Protein AF-A0A2V7S3L7-F1 (afdb_monomer_lite)

pLDDT: mean 75.21, std 18.53, range [36.34, 97.06]

Foldseek 3Di:
DDDDDDDDDDDDDPDPDPDDDPDPPDPPDPPPPDPDPPDDPDDPCVVVVVCCVVVPDDPDDDDDDDDDDDDDDDQPPDDDDWAQKDKDADPVQRQWIKIWTADPPPLFIKIKIGNGNVPDIDMDTDDADPWDDDPPTDSNRDHDDDDDDD

Sequence (150 aa):
MIHTRYFLLVVGVLAVACHEPPEATAPSRPLAAAQPADSSHNPTWWNKYLYLAQNGPMSGGGLTASTLVGPNVDVSNECGPQSETYVTLNPKSPSMLTAGSNEIFRVPMRAYFSSDGGSSWGGVDVPLPPPLAGTNDTLFGSDPTLAFDT

Radius of gyration: 30.27 Å; chains: 1; bounding box: 102×58×52 Å

Secondary structure (DSSP, 8-state):
------------------------------S------S--SS-TTHHHHHHHHHS-SPTTPPPP------PPP-SS--SSPEEEEEEEEETTEEEEEEEEEEETTT--EEEEEESSTTSS-EEEEEPPPPPPPSTT--S-----------

Structure (mmCIF, N/CA/C/O backbone):
data_AF-A0A2V7S3L7-F1
#
_entry.id   AF-A0A2V7S3L7-F1
#
loop_
_atom_site.group_PDB
_atom_site.id
_atom_site.type_symbol
_atom_site.label_atom_id
_atom_site.label_alt_id
_atom_site.label_comp_id
_atom_site.label_asym_id
_atom_site.label_entity_id
_atom_site.label_seq_id
_atom_site.pdbx_PDB_ins_code
_atom_site.Cartn_x
_atom_site.Cartn_y
_atom_site.Cartn_z
_atom_site.occupancy
_atom_site.B_iso_or_equiv
_atom_site.auth_seq_id
_atom_site.auth_comp_id
_atom_site.auth_asym_id
_atom_site.auth_atom_id
_atom_site.pdbx_PDB_model_num
ATOM 1 N N . MET A 1 1 ? -76.751 35.489 12.918 1.00 45.06 1 MET A N 1
ATOM 2 C CA . MET A 1 1 ? -75.667 35.606 11.919 1.00 45.06 1 MET A CA 1
ATOM 3 C C . MET A 1 1 ? -74.439 36.126 12.646 1.00 45.06 1 MET A C 1
ATOM 5 O O . MET A 1 1 ? -74.423 37.283 13.038 1.00 45.06 1 MET A O 1
ATOM 9 N N . ILE A 1 2 ? -73.497 35.241 12.968 1.00 40.53 2 ILE A N 1
ATOM 10 C CA . ILE A 1 2 ? -72.340 35.533 13.826 1.00 40.53 2 ILE A CA 1
ATOM 11 C C . ILE A 1 2 ? -71.166 35.883 12.906 1.00 40.53 2 ILE A C 1
ATOM 13 O O . ILE A 1 2 ? -70.800 35.084 12.049 1.00 40.53 2 ILE A O 1
ATOM 17 N N . HIS A 1 3 ? -70.621 37.093 13.030 1.00 38.09 3 HIS A N 1
ATOM 18 C CA . HIS A 1 3 ? -69.418 37.511 12.308 1.00 38.09 3 HIS A CA 1
ATOM 19 C C . HIS A 1 3 ? -68.176 37.125 13.112 1.00 38.09 3 HIS A C 1
ATOM 21 O O . HIS A 1 3 ? -67.786 37.813 14.053 1.00 38.09 3 HIS A O 1
ATOM 27 N N . THR A 1 4 ? -67.549 36.021 12.717 1.00 41.12 4 THR A N 1
ATOM 28 C CA . THR A 1 4 ? -66.216 35.626 13.175 1.00 41.12 4 THR A CA 1
ATOM 29 C C . THR A 1 4 ? -65.190 36.610 12.616 1.00 41.12 4 THR A C 1
ATOM 31 O O . THR A 1 4 ? -64.961 36.660 11.409 1.00 41.12 4 THR A O 1
ATOM 34 N N . ARG A 1 5 ? -64.578 37.420 13.485 1.00 48.72 5 ARG A N 1
ATOM 35 C CA . ARG A 1 5 ? -63.414 38.248 13.146 1.00 48.72 5 ARG A CA 1
ATOM 36 C C . ARG A 1 5 ? -62.147 37.475 13.499 1.00 48.72 5 ARG A C 1
ATOM 38 O O . ARG A 1 5 ? -61.901 37.211 14.670 1.00 48.72 5 ARG A O 1
ATOM 45 N N . TYR A 1 6 ? -61.355 37.122 12.492 1.00 44.59 6 TYR A N 1
ATOM 46 C CA . TYR A 1 6 ? -60.028 36.544 12.688 1.00 44.59 6 TYR A CA 1
ATOM 47 C C . TYR A 1 6 ? -59.034 37.663 13.020 1.00 44.59 6 TYR A C 1
ATOM 49 O O . TYR A 1 6 ? -58.788 38.544 12.199 1.00 44.59 6 TYR A O 1
ATOM 57 N N . PHE A 1 7 ? -58.476 37.637 14.230 1.00 45.66 7 PHE A N 1
ATOM 58 C CA . PHE A 1 7 ? -57.298 38.425 14.590 1.00 45.66 7 PHE A CA 1
ATOM 59 C C . PHE A 1 7 ? -56.063 37.653 14.108 1.00 45.66 7 PHE A C 1
ATOM 61 O O . PHE A 1 7 ? -55.739 36.596 14.645 1.00 45.66 7 PHE A O 1
ATOM 68 N N . LEU A 1 8 ? -55.396 38.152 13.068 1.00 42.97 8 LEU A N 1
ATOM 69 C CA . LEU A 1 8 ? -54.084 37.656 12.652 1.00 42.97 8 LEU A CA 1
ATOM 70 C C . LEU A 1 8 ? -53.032 38.217 13.612 1.00 42.97 8 LEU A C 1
ATOM 72 O O . LEU A 1 8 ? -52.770 39.418 13.625 1.00 42.97 8 LEU A O 1
ATOM 76 N N . LEU A 1 9 ? -52.444 37.345 14.427 1.00 41.62 9 LEU A N 1
ATOM 77 C CA . LEU A 1 9 ? -51.315 37.666 15.294 1.00 41.62 9 LEU A CA 1
ATOM 78 C C . LEU A 1 9 ? -50.036 37.368 14.502 1.00 41.62 9 LEU A C 1
ATOM 80 O O . LEU A 1 9 ? -49.639 36.215 14.350 1.00 41.62 9 LEU A O 1
ATOM 84 N N . VAL A 1 10 ? -49.435 38.406 13.920 1.00 46.28 10 VAL A N 1
ATOM 85 C CA . VAL A 1 10 ? -48.147 38.293 13.223 1.00 46.28 10 VAL A CA 1
ATOM 86 C C . VAL A 1 10 ? -47.051 38.236 14.283 1.00 46.28 10 VAL A C 1
ATOM 88 O O . VAL A 1 10 ? -46.715 39.247 14.896 1.00 46.28 10 VAL A O 1
ATOM 91 N N . VAL A 1 11 ? -46.501 37.046 14.523 1.00 46.16 11 VAL A N 1
ATOM 92 C CA . VAL A 1 11 ? -45.291 36.875 15.337 1.00 46.16 11 VAL A CA 1
ATOM 93 C C . VAL A 1 11 ? -44.093 37.180 14.440 1.00 46.16 11 VAL A C 1
ATOM 95 O O . VAL A 1 11 ? -43.662 36.345 13.649 1.00 46.16 11 VAL A O 1
ATOM 98 N N . GLY A 1 12 ? -43.589 38.410 14.517 1.00 41.03 12 GLY A N 1
ATOM 99 C CA . GLY A 1 12 ? -42.340 38.798 13.870 1.00 41.03 12 GLY A CA 1
ATOM 100 C C . GLY A 1 12 ? -41.150 38.220 14.632 1.00 41.03 12 GLY A C 1
ATOM 101 O O . GLY A 1 12 ? -40.898 38.606 15.771 1.00 41.03 12 GLY A O 1
ATOM 102 N N . VAL A 1 13 ? -40.407 37.306 14.009 1.00 42.03 13 VAL A N 1
ATOM 103 C CA . VAL A 1 13 ? -39.083 36.897 14.490 1.00 42.03 13 VAL A CA 1
ATOM 104 C C . VAL A 1 13 ? -38.105 38.007 14.109 1.00 42.03 13 VAL A C 1
ATOM 106 O O . VAL A 1 13 ? -37.681 38.112 12.960 1.00 42.03 13 VAL A O 1
ATOM 109 N N . LEU A 1 14 ? -37.771 38.869 15.068 1.00 40.72 14 LEU A N 1
ATOM 110 C CA . LEU A 1 14 ? -36.637 39.783 14.956 1.00 40.72 14 LEU A CA 1
ATOM 111 C C . LEU A 1 14 ? -35.355 38.958 15.100 1.00 40.72 14 LEU A C 1
ATOM 113 O O . LEU A 1 14 ? -34.901 38.676 16.206 1.00 40.72 14 LEU A O 1
ATOM 117 N N . ALA A 1 15 ? -34.787 38.543 13.969 1.00 44.75 15 ALA A N 1
ATOM 118 C CA . ALA A 1 15 ? -33.417 38.060 13.924 1.00 44.75 15 ALA A CA 1
ATOM 119 C C . ALA A 1 15 ? -32.488 39.251 14.198 1.00 44.75 15 ALA A C 1
ATOM 121 O O . ALA A 1 15 ? -32.289 40.112 13.341 1.00 44.75 15 ALA A O 1
ATOM 122 N N . VAL A 1 16 ? -31.944 39.324 15.413 1.00 45.59 16 VAL A N 1
ATOM 123 C CA . VAL A 1 16 ? -30.811 40.199 15.715 1.00 45.59 16 VAL A CA 1
ATOM 124 C C . VAL A 1 16 ? -29.601 39.585 15.019 1.00 45.59 16 VAL A C 1
ATOM 126 O O . VAL A 1 16 ? -28.996 38.641 15.518 1.00 45.59 16 VAL A O 1
ATOM 129 N N . ALA A 1 17 ? -29.290 40.073 13.821 1.00 45.94 17 ALA A N 1
ATOM 130 C CA . ALA A 1 17 ? -28.014 39.794 13.187 1.00 45.94 17 ALA A CA 1
ATOM 131 C C . ALA A 1 17 ? -26.931 40.525 13.990 1.00 45.94 17 ALA A C 1
ATOM 133 O O . ALA A 1 17 ? -26.927 41.755 14.057 1.00 45.94 17 ALA A O 1
ATOM 134 N N . CYS A 1 18 ? -26.029 39.774 14.621 1.00 38.75 18 CYS A N 1
ATOM 135 C CA . CYS A 1 18 ? -24.787 40.329 15.138 1.00 38.75 18 CYS A CA 1
ATOM 136 C C . CYS A 1 18 ? -24.016 40.912 13.949 1.00 38.75 18 CYS A C 1
ATOM 138 O O . CYS A 1 18 ? -23.577 40.183 13.063 1.00 38.75 18 CYS A O 1
ATOM 140 N N . HIS A 1 19 ? -23.919 42.236 13.894 1.00 36.34 19 HIS A N 1
ATOM 141 C CA . HIS A 1 19 ? -23.106 42.932 12.912 1.00 36.34 19 HIS A CA 1
ATOM 142 C C . HIS A 1 19 ? -21.645 42.818 13.358 1.00 36.34 19 HIS A C 1
ATOM 144 O O . HIS A 1 19 ? -21.200 43.570 14.224 1.00 36.34 19 HIS A O 1
ATOM 150 N N . GLU A 1 20 ? -20.918 41.837 12.824 1.00 44.41 20 GLU A N 1
ATOM 151 C CA . GLU A 1 20 ? -19.460 41.802 12.933 1.00 44.41 20 GLU A CA 1
ATOM 152 C C . GLU A 1 20 ? -18.887 42.920 12.046 1.00 44.41 20 GLU A C 1
ATOM 154 O O . GLU A 1 20 ? -19.177 42.954 10.844 1.00 44.41 20 GLU A O 1
ATOM 159 N N . PRO A 1 21 ? -18.123 43.878 12.599 1.00 45.91 21 PRO A N 1
ATOM 160 C CA . PRO A 1 21 ? -17.423 44.852 11.775 1.00 45.91 21 PRO A CA 1
ATOM 161 C C . PRO A 1 21 ? -16.385 44.117 10.912 1.00 45.91 21 PRO A C 1
ATOM 163 O O . PRO A 1 21 ? -15.771 43.165 11.395 1.00 45.91 21 PRO A O 1
ATOM 166 N N . PRO A 1 22 ? -16.153 44.536 9.654 1.00 46.16 22 PRO A N 1
ATOM 167 C CA . PRO A 1 22 ? -15.125 43.923 8.829 1.00 46.16 22 PRO A CA 1
ATOM 168 C C . PRO A 1 22 ? -13.766 44.128 9.499 1.00 46.16 22 PRO A C 1
ATOM 170 O O . PRO A 1 22 ? -13.277 45.254 9.621 1.00 46.16 22 PRO A O 1
ATOM 173 N N . GLU A 1 23 ? -13.168 43.031 9.955 1.00 52.91 23 GLU A N 1
ATOM 174 C CA . GLU A 1 23 ? -11.781 43.011 10.390 1.00 52.91 23 GLU A CA 1
ATOM 175 C C . GLU A 1 23 ? -10.920 43.472 9.211 1.00 52.91 23 GLU A C 1
ATOM 177 O O . GLU A 1 23 ? -11.025 42.956 8.094 1.00 52.91 23 GLU A O 1
ATOM 182 N N . ALA A 1 24 ? -10.120 44.515 9.436 1.00 48.69 24 ALA A N 1
ATOM 183 C CA . ALA A 1 24 ? -9.235 45.046 8.418 1.00 48.69 24 ALA A CA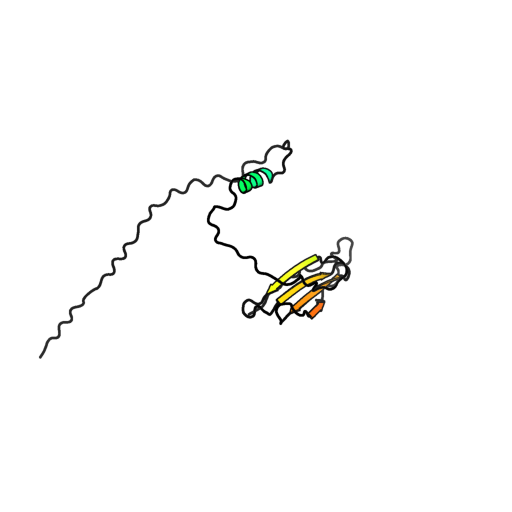 1
ATOM 184 C C . ALA A 1 24 ? -8.303 43.920 7.964 1.00 48.69 24 ALA A C 1
ATOM 186 O O . ALA A 1 24 ? -7.465 43.454 8.735 1.00 48.69 24 ALA A O 1
ATOM 187 N N . THR A 1 25 ? -8.454 43.474 6.715 1.00 55.06 25 THR A N 1
ATOM 188 C CA . THR A 1 25 ? -7.553 42.501 6.103 1.00 55.06 25 THR A CA 1
ATOM 189 C C . THR A 1 25 ? -6.148 43.090 6.161 1.00 55.06 25 THR A C 1
ATOM 191 O O . THR A 1 25 ? -5.821 44.023 5.423 1.00 55.06 25 THR A O 1
ATOM 194 N N . ALA A 1 26 ? -5.321 42.593 7.082 1.00 54.22 26 ALA A N 1
ATOM 195 C CA . ALA A 1 26 ? -3.909 42.929 7.102 1.00 54.22 26 ALA A CA 1
ATOM 196 C C . ALA A 1 26 ? -3.343 42.598 5.710 1.00 54.22 26 ALA A C 1
ATOM 198 O O . ALA A 1 26 ? -3.673 41.538 5.167 1.00 54.22 26 ALA A O 1
ATOM 199 N N . PRO A 1 27 ? -2.533 43.477 5.094 1.00 50.00 27 PRO A N 1
ATOM 200 C CA . PRO A 1 27 ? -1.993 43.199 3.775 1.00 50.00 27 PRO A CA 1
ATOM 201 C C . PRO A 1 27 ? -1.220 41.883 3.838 1.00 50.00 27 PRO A C 1
ATOM 203 O O . PRO A 1 27 ? -0.260 41.750 4.603 1.00 50.00 27 PRO A O 1
ATOM 206 N N . SER A 1 28 ? -1.648 40.902 3.043 1.00 54.59 28 SER A N 1
ATOM 207 C CA . SER A 1 28 ? -0.910 39.664 2.837 1.00 54.59 28 SER A CA 1
ATOM 208 C C . SER A 1 28 ? 0.463 40.039 2.289 1.00 54.59 28 SER A C 1
ATOM 210 O O . SER A 1 28 ? 0.599 40.409 1.120 1.00 54.59 28 SER A O 1
ATOM 212 N N . ARG A 1 29 ? 1.484 40.012 3.151 1.00 54.28 29 ARG A N 1
ATOM 213 C CA . ARG A 1 29 ? 2.870 40.207 2.729 1.00 54.28 29 ARG A CA 1
ATOM 214 C C . ARG A 1 29 ? 3.192 39.113 1.707 1.00 54.28 29 ARG A C 1
ATOM 216 O O . ARG A 1 29 ? 2.968 37.942 2.015 1.00 54.28 29 ARG A O 1
ATOM 223 N N . PRO A 1 30 ? 3.702 39.450 0.512 1.00 47.97 30 PRO A N 1
ATOM 224 C CA . PRO A 1 30 ? 4.097 38.430 -0.441 1.00 47.97 30 PRO A CA 1
ATOM 225 C C . PRO A 1 30 ? 5.202 37.579 0.199 1.00 47.97 30 PRO A C 1
ATOM 227 O O . PRO A 1 30 ? 6.265 38.085 0.544 1.00 47.97 30 PRO A O 1
ATOM 230 N N . LEU A 1 31 ? 4.946 36.278 0.360 1.00 53.78 31 LEU A N 1
ATOM 231 C CA . LEU A 1 31 ? 5.923 35.283 0.834 1.00 53.78 31 LEU A CA 1
ATOM 232 C C . LEU A 1 31 ? 7.050 35.021 -0.185 1.00 53.78 31 LEU A C 1
ATOM 234 O O . LEU A 1 31 ? 7.948 34.225 0.073 1.00 53.78 31 LEU A O 1
ATOM 238 N N . ALA A 1 32 ? 7.020 35.692 -1.337 1.00 50.81 32 ALA A N 1
ATOM 239 C CA . ALA A 1 32 ? 7.935 35.492 -2.450 1.00 50.81 32 ALA A CA 1
ATOM 240 C C . ALA A 1 32 ? 8.799 36.739 -2.699 1.00 50.81 32 ALA A C 1
ATOM 242 O O . ALA A 1 32 ? 8.682 37.391 -3.730 1.00 50.81 32 ALA A O 1
ATOM 243 N N . ALA A 1 33 ? 9.661 37.092 -1.746 1.00 52.69 33 ALA A N 1
ATOM 244 C CA . ALA A 1 33 ? 10.775 38.012 -1.992 1.00 52.69 33 ALA A CA 1
ATOM 245 C C . ALA A 1 33 ? 11.916 37.779 -0.990 1.00 52.69 33 ALA A C 1
ATOM 247 O O . ALA A 1 33 ? 12.228 38.637 -0.172 1.00 52.69 33 ALA A O 1
ATOM 248 N N . ALA A 1 34 ? 12.528 36.597 -1.041 1.00 50.38 34 ALA A N 1
ATOM 249 C CA . ALA A 1 34 ? 13.886 36.383 -0.547 1.00 50.38 34 ALA A CA 1
ATOM 250 C C . ALA A 1 34 ? 14.427 35.088 -1.163 1.00 50.38 34 ALA A C 1
ATOM 252 O O . ALA A 1 34 ? 14.170 34.005 -0.647 1.00 50.38 34 ALA A O 1
ATOM 253 N N . GLN A 1 35 ? 15.174 35.182 -2.263 1.00 54.66 35 GLN A N 1
ATOM 254 C CA . GLN A 1 35 ? 16.241 34.208 -2.488 1.00 54.66 35 GLN A CA 1
ATOM 255 C C . GLN A 1 35 ? 17.471 34.756 -1.759 1.00 54.66 35 GLN A C 1
ATOM 257 O O . GLN A 1 35 ? 17.990 35.792 -2.178 1.00 54.66 35 GLN A O 1
ATOM 262 N N . PRO A 1 36 ? 17.912 34.150 -0.641 1.00 54.38 36 PRO A N 1
ATOM 263 C CA . PRO A 1 36 ? 19.168 34.537 -0.023 1.00 54.38 36 PRO A CA 1
ATOM 264 C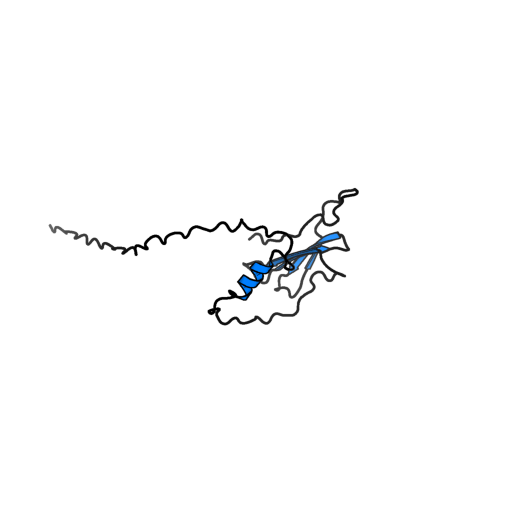 C . PRO A 1 36 ? 20.313 34.174 -0.966 1.00 54.38 36 PRO A C 1
ATOM 266 O O . PRO A 1 36 ? 20.319 33.091 -1.553 1.00 54.38 36 PRO A O 1
ATOM 269 N N . ALA A 1 37 ? 21.268 35.089 -1.099 1.00 55.72 37 ALA A N 1
ATOM 270 C CA . ALA A 1 37 ? 22.533 34.825 -1.759 1.00 55.72 37 ALA A CA 1
ATOM 271 C C . ALA A 1 37 ? 23.250 33.630 -1.103 1.00 55.72 37 ALA A C 1
ATOM 273 O O . ALA A 1 37 ? 23.179 33.418 0.111 1.00 55.72 37 ALA A O 1
ATOM 274 N N . ASP A 1 38 ? 23.923 32.863 -1.952 1.00 61.47 38 ASP A N 1
ATOM 275 C CA . ASP A 1 38 ? 24.567 31.576 -1.704 1.00 61.47 38 ASP A CA 1
ATOM 276 C C . ASP A 1 38 ? 25.828 31.707 -0.824 1.00 61.47 38 ASP A C 1
ATOM 278 O O . ASP A 1 38 ? 26.963 31.651 -1.291 1.00 61.47 38 ASP A O 1
ATOM 282 N N . SER A 1 39 ? 25.639 31.974 0.471 1.00 58.25 39 SER A N 1
ATOM 283 C CA . SER A 1 39 ? 26.727 31.951 1.464 1.00 58.25 39 SER A CA 1
ATOM 284 C C . SER A 1 39 ? 26.291 31.430 2.837 1.00 58.25 39 SER A C 1
ATOM 286 O O . SER A 1 39 ? 26.954 31.671 3.846 1.00 58.25 39 SER A O 1
ATOM 288 N N . SER A 1 40 ? 25.145 30.756 2.909 1.00 61.97 40 SER A N 1
ATOM 289 C CA . SER A 1 40 ? 24.584 30.263 4.163 1.00 61.97 40 SER A CA 1
ATOM 290 C C . SER A 1 40 ? 24.912 28.785 4.324 1.00 61.97 40 SER A C 1
ATOM 292 O O . SER A 1 40 ? 24.465 27.956 3.542 1.00 61.97 40 SER A O 1
ATOM 294 N N . HIS A 1 41 ? 25.614 28.443 5.402 1.00 71.88 41 HIS A N 1
ATOM 295 C CA . HIS A 1 41 ? 25.869 27.068 5.856 1.00 71.88 41 HIS A CA 1
ATOM 296 C C . HIS A 1 41 ? 24.586 26.247 6.114 1.00 71.88 41 HIS A C 1
ATOM 298 O O . HIS A 1 41 ? 24.655 25.066 6.451 1.00 71.88 41 HIS A O 1
ATOM 304 N N . ASN A 1 42 ? 23.423 26.890 5.984 1.00 79.88 42 ASN A N 1
ATOM 305 C CA . ASN A 1 42 ? 22.117 26.342 6.269 1.00 79.88 42 ASN A CA 1
ATOM 306 C C . ASN A 1 42 ? 21.287 26.205 4.984 1.00 79.88 42 ASN A C 1
ATOM 308 O O . ASN A 1 42 ? 21.256 27.144 4.181 1.00 79.88 42 ASN A O 1
ATOM 312 N N . PRO A 1 43 ? 20.557 25.089 4.826 1.00 84.69 43 PRO A N 1
ATOM 313 C CA . PRO A 1 43 ? 19.710 24.844 3.667 1.00 84.69 43 PRO A CA 1
ATOM 314 C C . PRO A 1 43 ? 18.545 25.838 3.589 1.00 84.69 43 PRO A C 1
ATOM 316 O O . PRO A 1 43 ? 18.138 26.439 4.583 1.00 84.69 43 PRO A O 1
ATOM 319 N N . THR A 1 44 ? 17.944 25.960 2.407 1.00 84.31 44 THR A N 1
ATOM 320 C CA . THR A 1 44 ? 16.844 26.903 2.124 1.00 84.31 44 THR A CA 1
ATOM 321 C C . THR A 1 44 ? 15.619 26.726 3.031 1.00 84.31 44 THR A C 1
ATOM 323 O O . THR A 1 44 ? 14.854 27.668 3.229 1.00 84.31 44 THR A O 1
ATOM 326 N N . TRP A 1 45 ? 15.443 25.548 3.638 1.00 83.75 45 TRP A N 1
ATOM 327 C CA . TRP A 1 45 ? 14.363 25.260 4.584 1.00 83.75 45 TRP A CA 1
ATOM 328 C C . TRP A 1 45 ? 14.656 25.678 6.037 1.00 83.75 45 TRP A C 1
ATOM 330 O O . TRP A 1 45 ? 13.750 25.633 6.870 1.00 83.75 45 TRP A O 1
ATOM 340 N N . TRP A 1 46 ? 15.879 26.100 6.376 1.00 89.19 46 TRP A N 1
ATOM 341 C CA . TRP A 1 46 ? 16.320 26.305 7.765 1.00 89.19 46 TRP A CA 1
ATOM 342 C C . TRP A 1 46 ? 15.477 27.318 8.547 1.00 89.19 46 TRP A C 1
ATOM 344 O O . TRP A 1 46 ? 15.081 27.068 9.684 1.00 89.19 46 TRP A O 1
ATOM 354 N N . ASN A 1 47 ? 15.117 28.434 7.912 1.00 88.88 47 ASN A N 1
ATOM 355 C CA . ASN A 1 47 ? 14.271 29.451 8.542 1.00 88.88 47 ASN A CA 1
ATOM 356 C C . ASN A 1 47 ? 12.862 28.918 8.852 1.00 88.88 47 ASN A C 1
ATOM 358 O O . ASN A 1 47 ? 12.292 29.255 9.888 1.00 88.88 47 ASN A O 1
ATOM 362 N N . LYS A 1 48 ? 12.317 28.044 7.992 1.00 86.19 48 LYS A N 1
ATOM 363 C CA . LYS A 1 48 ? 11.026 27.379 8.229 1.00 86.19 48 LYS A CA 1
ATOM 364 C C . LYS A 1 48 ? 11.113 26.433 9.425 1.00 86.19 48 LYS A C 1
ATOM 366 O O . LYS A 1 48 ? 10.206 26.428 10.251 1.00 86.19 48 LYS A O 1
ATOM 371 N N . TYR A 1 49 ? 12.201 25.670 9.540 1.00 86.25 49 TYR A N 1
ATOM 372 C CA . TYR A 1 49 ? 12.444 24.814 10.702 1.00 86.25 49 TYR A CA 1
ATOM 373 C C . TYR A 1 49 ? 12.493 25.624 12.004 1.00 86.25 49 TYR A C 1
ATOM 375 O O . TYR A 1 49 ? 11.753 25.310 12.930 1.00 86.25 49 TYR A O 1
ATOM 383 N N . LEU A 1 50 ? 13.295 26.695 12.061 1.00 91.50 50 LEU A N 1
ATOM 384 C CA . LEU A 1 50 ? 13.403 27.538 13.259 1.00 91.50 50 LEU A CA 1
ATOM 385 C C . LEU A 1 50 ? 12.055 28.147 13.660 1.00 91.50 50 LEU A C 1
ATOM 387 O O . LEU A 1 50 ? 11.715 28.159 14.842 1.00 91.50 50 LEU A O 1
ATOM 391 N N . TYR A 1 51 ? 11.269 28.596 12.679 1.00 89.19 51 TYR A N 1
ATOM 392 C CA . TYR A 1 51 ? 9.926 29.111 12.922 1.00 89.19 51 TYR A CA 1
ATOM 393 C C . TYR A 1 51 ? 9.008 28.045 13.532 1.00 89.19 51 TYR A C 1
ATOM 395 O O . TYR A 1 51 ? 8.384 28.311 14.553 1.00 89.19 51 TYR A O 1
ATOM 403 N N . LEU A 1 52 ? 8.954 26.838 12.959 1.00 87.75 52 LEU A N 1
ATOM 404 C CA . LEU A 1 52 ? 8.119 25.744 13.471 1.00 87.75 52 LEU A CA 1
ATOM 405 C C . LEU A 1 52 ? 8.608 25.196 14.816 1.00 87.75 52 LEU A C 1
ATOM 407 O O . LEU A 1 52 ? 7.798 24.738 15.610 1.00 87.75 52 LEU A O 1
ATOM 411 N N . ALA A 1 53 ? 9.911 25.243 15.091 1.00 85.81 53 ALA A N 1
ATOM 412 C CA . ALA A 1 53 ? 10.462 24.834 16.379 1.00 85.81 53 ALA A CA 1
ATOM 413 C C . ALA A 1 53 ? 10.079 25.816 17.499 1.00 85.81 53 ALA A C 1
ATOM 415 O O . ALA A 1 53 ? 9.754 25.397 18.605 1.00 85.81 53 ALA A O 1
ATOM 416 N N . GLN A 1 54 ? 10.101 27.122 17.211 1.00 89.31 54 GLN A N 1
ATOM 417 C CA . GLN A 1 54 ? 9.759 28.177 18.175 1.00 89.31 54 GLN A CA 1
ATOM 418 C C . GLN A 1 54 ? 8.249 28.389 18.321 1.00 89.31 54 GLN A C 1
ATOM 420 O O . GLN A 1 54 ? 7.777 28.730 19.400 1.00 89.31 54 GLN A O 1
ATOM 425 N N . ASN A 1 55 ? 7.499 28.186 17.237 1.00 86.00 55 ASN A N 1
ATOM 426 C CA . ASN A 1 55 ? 6.052 28.405 17.147 1.00 86.00 55 ASN A CA 1
ATOM 427 C C . ASN A 1 55 ? 5.316 27.085 16.886 1.00 86.00 55 ASN A C 1
ATOM 429 O O . ASN A 1 55 ? 4.300 27.056 16.191 1.00 86.00 55 ASN A O 1
ATOM 433 N N . GLY A 1 56 ? 5.889 25.987 17.387 1.00 74.81 56 GLY A N 1
ATOM 434 C CA . GLY A 1 56 ? 5.328 24.644 17.300 1.00 74.81 56 GLY A CA 1
ATOM 435 C C . GLY A 1 56 ? 3.974 24.538 18.003 1.00 74.81 56 GLY A C 1
ATOM 436 O O . GLY A 1 56 ? 3.431 25.548 18.451 1.00 74.81 56 GLY A O 1
ATOM 437 N N . PRO A 1 57 ? 3.392 23.329 18.079 1.00 74.88 57 PRO A N 1
ATOM 438 C CA . PRO A 1 57 ? 1.975 23.146 18.376 1.00 74.88 57 PRO A CA 1
ATOM 439 C C . PRO A 1 57 ? 1.518 23.979 19.579 1.00 74.88 57 PRO A C 1
ATOM 441 O O . PRO A 1 57 ? 2.101 23.909 20.661 1.00 74.88 57 PRO A O 1
ATOM 444 N N . MET A 1 58 ? 0.475 24.782 19.354 1.00 69.19 58 MET A N 1
ATOM 445 C CA . MET A 1 58 ? -0.146 25.616 20.380 1.00 69.19 58 MET A CA 1
ATOM 446 C C . MET A 1 58 ? -0.556 24.746 21.574 1.00 69.19 58 MET A C 1
ATOM 448 O O . MET A 1 58 ? -1.039 23.623 21.394 1.00 69.19 58 MET A O 1
ATOM 452 N N . SER A 1 59 ? -0.389 25.255 22.797 1.00 69.94 59 SER A N 1
ATOM 453 C CA . SER A 1 59 ? -0.949 24.575 23.965 1.00 69.94 59 SER A CA 1
ATOM 454 C C . SER A 1 59 ? -2.475 24.505 23.816 1.00 69.94 59 SER A C 1
ATOM 456 O O . SER A 1 59 ? -3.111 25.471 23.398 1.00 69.94 59 SER A O 1
ATOM 458 N N . GLY A 1 60 ? -3.060 23.334 24.085 1.00 68.56 60 GLY A N 1
ATOM 459 C CA . GLY A 1 60 ? -4.496 23.091 23.883 1.00 68.56 60 GLY A CA 1
ATOM 460 C C . GLY A 1 60 ? -4.849 21.856 23.051 1.00 68.56 60 GLY A C 1
ATOM 461 O O . GLY A 1 60 ? -6.031 21.586 22.854 1.00 68.56 60 GLY A O 1
ATOM 462 N N . GL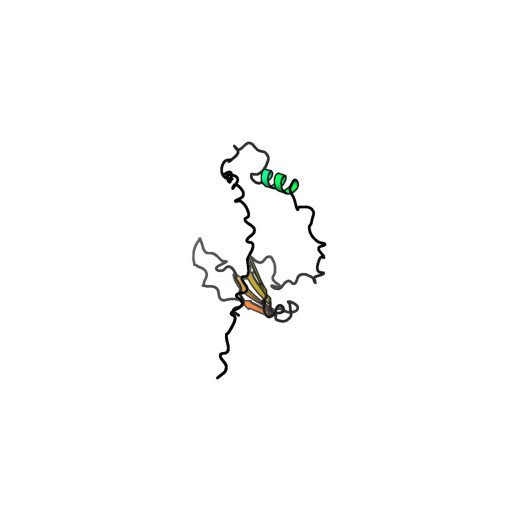Y A 1 61 ? -3.866 21.075 22.591 1.00 70.88 61 GLY A N 1
ATOM 463 C CA . GLY A 1 61 ? -4.137 19.733 22.071 1.00 70.88 61 GLY A CA 1
ATOM 464 C C . GLY A 1 61 ? -4.809 18.872 23.146 1.00 70.88 61 GLY A C 1
ATOM 465 O O . GLY A 1 61 ? -4.291 18.758 24.257 1.00 70.88 61 GLY A O 1
ATOM 466 N N . GLY A 1 62 ? -5.976 18.299 22.836 1.00 78.56 62 GLY A N 1
ATOM 467 C CA . GLY A 1 62 ? -6.650 17.350 23.724 1.00 78.56 62 GLY A CA 1
ATOM 468 C C . GLY A 1 62 ? -5.772 16.130 24.015 1.00 78.56 62 GLY A C 1
ATOM 469 O O . GLY A 1 62 ? -4.814 15.860 23.291 1.00 78.56 62 GLY A O 1
ATOM 470 N N . LEU A 1 63 ? -6.101 15.382 25.072 1.00 78.81 63 LEU A N 1
ATOM 471 C CA . LEU A 1 63 ? -5.417 14.122 25.367 1.00 78.81 63 LEU A CA 1
ATOM 472 C C . LEU A 1 63 ? -5.517 13.200 24.146 1.00 78.81 63 LEU A C 1
ATOM 474 O O . LEU A 1 63 ? -6.612 12.796 23.756 1.00 78.81 63 LEU A O 1
ATOM 478 N N . THR A 1 64 ? -4.377 12.877 23.543 1.00 78.94 64 THR A N 1
ATOM 479 C CA . THR A 1 64 ? -4.294 11.867 22.493 1.00 78.94 64 THR A CA 1
ATOM 480 C C . THR A 1 64 ? -3.959 10.526 23.133 1.00 78.94 64 THR A C 1
ATOM 482 O O . THR A 1 64 ? -3.108 10.428 24.017 1.00 78.94 64 THR A O 1
ATOM 485 N N . ALA A 1 65 ? -4.653 9.478 22.703 1.00 83.94 65 ALA A N 1
ATOM 486 C CA . ALA A 1 65 ? -4.302 8.104 23.024 1.00 83.94 65 ALA A CA 1
ATOM 487 C C . ALA A 1 65 ? -3.755 7.448 21.757 1.00 83.94 65 ALA A C 1
ATOM 489 O O . ALA A 1 65 ? -4.325 7.609 20.676 1.00 83.94 65 ALA A O 1
ATOM 490 N N . SER A 1 66 ? -2.652 6.712 21.884 1.00 86.25 66 SER A N 1
ATOM 491 C CA . SER A 1 66 ? -2.200 5.844 20.800 1.00 86.25 66 SER A CA 1
ATOM 492 C C . SER A 1 66 ? -3.095 4.609 20.751 1.00 86.25 66 SER A C 1
ATOM 494 O O . SER A 1 66 ? -3.407 4.028 21.792 1.00 86.25 66 SER A O 1
ATOM 496 N N . THR A 1 67 ? -3.508 4.199 19.555 1.00 84.88 67 THR A N 1
ATOM 497 C CA . THR A 1 67 ? -4.161 2.898 19.377 1.00 84.88 67 THR A CA 1
ATOM 498 C C . THR A 1 67 ? -3.085 1.821 19.360 1.00 84.88 67 THR A C 1
ATOM 500 O O . THR A 1 67 ? -2.111 1.928 18.617 1.00 84.88 67 THR A O 1
ATOM 503 N N . LEU A 1 68 ? -3.259 0.776 20.171 1.00 87.69 68 LEU A N 1
ATOM 504 C CA . LEU A 1 68 ? -2.444 -0.425 20.042 1.00 87.69 68 LEU A CA 1
ATOM 505 C C . LEU A 1 68 ? -2.874 -1.155 18.767 1.00 87.69 68 LEU A C 1
ATOM 507 O O . LEU A 1 68 ? -3.983 -1.682 18.698 1.00 87.69 68 LEU A O 1
ATOM 511 N N . VAL A 1 69 ? -2.001 -1.161 17.765 1.00 85.56 69 VAL A N 1
ATOM 512 C CA . VAL A 1 69 ? -2.176 -1.927 16.528 1.00 85.56 69 VAL A CA 1
ATOM 513 C C . VAL A 1 69 ? -1.307 -3.185 16.557 1.00 85.56 69 VAL A C 1
ATOM 515 O O . VAL A 1 69 ? -0.339 -3.264 17.316 1.00 85.56 69 VAL A O 1
ATOM 518 N N . GLY A 1 70 ? -1.687 -4.184 15.758 1.00 85.62 70 GLY A N 1
ATOM 519 C CA . GLY A 1 70 ? -0.905 -5.406 15.572 1.00 85.62 70 GLY A CA 1
ATOM 520 C C . GLY A 1 70 ? 0.428 -5.161 14.847 1.00 85.62 70 GLY A C 1
ATOM 521 O O . GLY A 1 70 ? 0.732 -4.029 14.467 1.00 85.62 70 GLY A O 1
ATOM 522 N N . PRO A 1 71 ? 1.241 -6.215 14.654 1.00 89.25 71 PRO A N 1
ATOM 523 C CA . PRO A 1 71 ? 2.463 -6.117 13.865 1.00 89.25 71 PRO A CA 1
ATOM 524 C C . PRO A 1 71 ? 2.159 -5.726 12.413 1.00 89.25 71 PRO A C 1
ATOM 526 O O . PRO A 1 71 ? 1.080 -6.007 11.892 1.00 89.25 71 PRO A O 1
ATOM 529 N N . ASN A 1 72 ? 3.143 -5.121 11.747 1.00 89.31 72 ASN A N 1
ATOM 530 C CA . ASN A 1 72 ? 3.065 -4.878 10.310 1.00 89.31 72 ASN A CA 1
ATOM 531 C C . ASN A 1 72 ? 2.987 -6.208 9.551 1.00 89.31 72 ASN A C 1
ATOM 533 O O . ASN A 1 72 ? 3.662 -7.175 9.909 1.00 89.31 72 ASN A O 1
ATOM 537 N N . VAL A 1 73 ? 2.195 -6.225 8.482 1.00 91.31 73 VAL A N 1
ATOM 538 C CA . VAL A 1 73 ? 2.045 -7.375 7.588 1.00 91.31 73 VAL A CA 1
ATOM 539 C C . VAL A 1 73 ? 2.829 -7.106 6.308 1.00 91.31 73 VAL A C 1
ATOM 541 O O . VAL A 1 73 ? 2.635 -6.068 5.676 1.00 91.31 73 VAL A O 1
ATOM 544 N N . ASP A 1 74 ? 3.700 -8.039 5.920 1.00 91.94 74 ASP A N 1
ATOM 545 C CA . ASP A 1 74 ? 4.270 -8.064 4.572 1.00 91.94 74 ASP A CA 1
ATOM 546 C C . ASP A 1 74 ? 3.269 -8.732 3.628 1.00 91.94 74 ASP A C 1
ATOM 548 O O . ASP A 1 74 ? 3.107 -9.951 3.615 1.00 91.94 74 ASP A O 1
ATOM 552 N N . VAL A 1 75 ? 2.552 -7.897 2.883 1.00 93.62 75 VAL A N 1
ATOM 553 C CA . VAL A 1 75 ? 1.502 -8.330 1.957 1.00 93.62 75 VAL A CA 1
ATOM 554 C C . VAL A 1 75 ? 2.092 -8.883 0.654 1.00 93.62 75 VAL A C 1
ATOM 556 O O . VAL A 1 75 ? 1.496 -9.769 0.041 1.00 93.62 75 VAL A O 1
ATOM 559 N N . SER A 1 76 ? 3.261 -8.384 0.238 1.00 90.38 76 SER A N 1
ATOM 560 C CA . SER A 1 76 ? 3.930 -8.825 -0.991 1.00 90.38 76 SER A CA 1
ATOM 561 C C . SER A 1 76 ? 4.535 -10.217 -0.828 1.00 90.38 76 SER A C 1
ATOM 563 O O . SER A 1 76 ? 4.401 -11.055 -1.717 1.00 90.38 76 SER A O 1
ATOM 565 N N . ASN A 1 77 ? 5.132 -10.479 0.343 1.00 90.69 77 ASN A N 1
ATOM 566 C CA . ASN A 1 77 ? 5.965 -11.648 0.615 1.00 90.69 77 ASN A CA 1
ATOM 567 C C . ASN A 1 77 ? 7.097 -11.805 -0.415 1.00 90.69 77 ASN A C 1
ATOM 569 O O . ASN A 1 77 ? 7.468 -12.917 -0.803 1.00 90.69 77 ASN A O 1
ATOM 573 N N . GLU A 1 78 ? 7.624 -10.671 -0.878 1.00 87.12 78 GLU A N 1
ATOM 574 C CA . GLU A 1 78 ? 8.646 -10.607 -1.909 1.00 87.12 78 GLU A CA 1
ATOM 575 C C . GLU A 1 78 ? 10.019 -10.268 -1.364 1.00 87.12 78 GLU A C 1
ATOM 577 O O . GLU A 1 78 ? 10.203 -9.600 -0.347 1.00 87.12 78 GLU A O 1
ATOM 582 N N . CYS A 1 79 ? 11.029 -10.745 -2.083 1.00 87.25 79 CYS A N 1
ATOM 583 C CA . CYS A 1 79 ? 12.402 -10.424 -1.750 1.00 87.25 79 CYS A CA 1
ATOM 584 C C . CYS A 1 79 ? 12.705 -8.974 -2.148 1.00 87.25 79 CYS A C 1
ATOM 586 O O . CYS A 1 79 ? 12.769 -8.650 -3.331 1.00 87.25 79 CYS A O 1
ATOM 588 N N . GLY A 1 80 ? 12.990 -8.131 -1.156 1.00 86.62 80 GLY A N 1
ATOM 589 C CA . GLY A 1 80 ? 13.468 -6.764 -1.359 1.00 86.62 80 GLY A CA 1
ATOM 590 C C . GLY A 1 80 ? 12.357 -5.711 -1.449 1.00 86.62 80 GLY A C 1
ATOM 591 O O . GLY A 1 80 ? 11.203 -5.989 -1.131 1.00 86.62 80 GLY A O 1
ATOM 592 N N . PRO A 1 81 ? 12.716 -4.459 -1.782 1.00 87.19 81 PRO A N 1
ATOM 593 C CA . PRO A 1 81 ? 11.774 -3.350 -1.739 1.00 87.19 81 PRO A CA 1
ATOM 594 C C . PRO A 1 81 ? 10.751 -3.404 -2.876 1.00 87.19 81 PRO A C 1
ATOM 596 O O . PRO A 1 81 ? 11.021 -3.913 -3.962 1.00 87.19 81 PRO A O 1
ATOM 599 N N . GLN A 1 82 ? 9.607 -2.781 -2.613 1.00 89.94 82 GLN A N 1
ATOM 600 C CA . GLN A 1 82 ? 8.570 -2.477 -3.592 1.00 89.94 82 GLN A CA 1
ATOM 601 C C . GLN A 1 82 ? 8.651 -0.999 -3.995 1.00 89.94 82 GLN A C 1
ATOM 603 O O . GLN A 1 82 ? 8.974 -0.155 -3.153 1.00 89.94 82 GLN A O 1
ATOM 608 N N . SER A 1 83 ? 8.356 -0.687 -5.260 1.00 88.12 83 SER A N 1
ATOM 609 C CA . SER A 1 83 ? 8.166 0.696 -5.731 1.00 88.12 83 SER A CA 1
ATOM 610 C C . SER A 1 83 ? 6.680 1.045 -5.741 1.00 88.12 83 SER A C 1
ATOM 612 O O . SER A 1 83 ? 5.851 0.138 -5.715 1.00 88.12 83 SER A O 1
ATOM 614 N N . GLU A 1 84 ? 6.372 2.346 -5.735 1.00 85.69 84 GLU A N 1
ATOM 615 C CA . GLU A 1 84 ? 5.021 2.928 -5.738 1.00 85.69 84 GLU A CA 1
ATOM 616 C C . GLU A 1 84 ? 3.993 2.081 -4.977 1.00 85.69 84 GLU A C 1
ATOM 618 O O . GLU A 1 84 ? 3.290 1.259 -5.553 1.00 85.69 84 GLU A O 1
ATOM 623 N N . THR A 1 85 ? 3.900 2.262 -3.660 1.00 91.31 85 THR A N 1
ATOM 624 C CA . THR A 1 85 ? 2.925 1.533 -2.843 1.00 91.31 85 THR A CA 1
ATOM 625 C C . THR A 1 85 ? 1.674 2.370 -2.598 1.00 91.31 85 THR A C 1
ATOM 627 O O . THR A 1 85 ? 1.744 3.573 -2.340 1.00 91.31 85 THR A O 1
ATOM 630 N N . TYR A 1 86 ? 0.509 1.726 -2.644 1.00 93.88 86 TYR A N 1
ATOM 631 C CA . TYR A 1 86 ? -0.772 2.350 -2.324 1.00 93.88 86 TYR A CA 1
ATOM 632 C C . TYR A 1 86 ? -1.615 1.412 -1.464 1.00 93.88 86 TYR A C 1
ATOM 634 O O . TYR A 1 86 ? -1.647 0.208 -1.702 1.00 93.88 86 TYR A O 1
ATOM 642 N N . VAL A 1 87 ? -2.323 1.954 -0.475 1.00 94.12 87 VAL A N 1
ATOM 643 C CA . VAL A 1 87 ? -3.286 1.213 0.348 1.00 94.12 87 VAL A CA 1
ATOM 644 C C . VAL A 1 87 ? -4.527 2.066 0.557 1.00 94.12 87 VAL A C 1
ATOM 646 O O . VAL A 1 87 ? -4.437 3.273 0.773 1.00 94.12 87 VAL A O 1
ATOM 649 N N . THR A 1 88 ? -5.697 1.441 0.494 1.00 94.75 88 THR A N 1
ATOM 650 C CA . THR A 1 88 ? -6.968 2.085 0.819 1.00 94.75 88 THR A CA 1
ATOM 651 C C . THR A 1 88 ? -7.935 1.095 1.459 1.00 94.75 88 THR A C 1
ATOM 653 O O . THR A 1 88 ? -7.754 -0.123 1.400 1.00 94.75 88 THR A O 1
ATOM 656 N N . LEU A 1 89 ? -8.966 1.632 2.099 1.00 95.00 89 LEU A N 1
ATOM 657 C CA . LEU A 1 89 ? -10.025 0.881 2.763 1.00 95.00 89 LEU A CA 1
ATOM 658 C C . LEU A 1 89 ? -11.380 1.285 2.196 1.00 95.00 89 LEU A C 1
ATOM 660 O O . LEU A 1 89 ? -11.553 2.406 1.713 1.00 95.00 89 LEU A O 1
ATOM 664 N N . ASN A 1 90 ? -12.358 0.389 2.277 1.00 95.56 90 ASN A N 1
ATOM 665 C CA . ASN A 1 90 ? -13.729 0.734 1.938 1.00 95.56 90 ASN A CA 1
ATOM 666 C C . ASN A 1 90 ? -14.373 1.479 3.124 1.00 95.56 90 ASN A C 1
ATOM 668 O O . ASN A 1 90 ? -14.591 0.873 4.175 1.00 95.56 90 ASN A O 1
ATOM 672 N N . PRO A 1 91 ? -14.757 2.760 2.987 1.00 92.06 91 PRO A N 1
ATOM 673 C CA . PRO A 1 91 ? -15.340 3.516 4.096 1.00 92.06 91 PRO A CA 1
ATOM 674 C C . PRO A 1 91 ? -16.712 2.985 4.548 1.00 92.06 91 PRO A C 1
ATOM 676 O O . PRO A 1 91 ? -17.108 3.225 5.686 1.00 92.06 91 PRO A O 1
ATOM 679 N N . LYS A 1 92 ? -17.441 2.252 3.693 1.00 94.56 92 LYS A N 1
ATOM 680 C CA . LYS A 1 92 ? -18.712 1.595 4.052 1.00 94.56 92 LYS A CA 1
ATOM 681 C C . LYS A 1 92 ? -18.515 0.227 4.704 1.00 94.56 92 LYS A C 1
ATOM 683 O O . LYS A 1 92 ? -19.423 -0.269 5.365 1.00 94.56 92 LYS A O 1
ATOM 688 N N . SER A 1 93 ? -17.354 -0.393 4.509 1.00 95.25 93 SER A N 1
ATOM 689 C CA . SER A 1 93 ? -17.011 -1.699 5.071 1.00 95.25 93 SER A CA 1
ATOM 690 C C . SER A 1 93 ? -15.523 -1.720 5.438 1.00 95.25 93 SER A C 1
ATOM 692 O O . SER A 1 93 ? -14.708 -2.210 4.660 1.00 95.25 93 SER A O 1
ATOM 694 N N . PRO A 1 94 ? -15.140 -1.170 6.609 1.00 92.69 94 PRO A N 1
ATOM 695 C CA . PRO A 1 94 ? -13.732 -0.928 6.945 1.00 92.69 94 PRO A CA 1
ATOM 696 C C . PRO A 1 94 ? -12.857 -2.182 7.082 1.00 92.69 94 PRO A C 1
ATOM 698 O O . PRO A 1 94 ? -11.640 -2.060 7.172 1.00 92.69 94 PRO A O 1
ATOM 701 N N . SER A 1 95 ? -13.448 -3.381 7.104 1.00 94.69 95 SER A N 1
ATOM 702 C CA . SER A 1 95 ? -12.705 -4.644 7.039 1.00 94.69 95 SER A CA 1
ATOM 703 C C . SER A 1 95 ? -12.238 -4.992 5.623 1.00 94.69 95 SER A C 1
ATOM 705 O O . SER A 1 95 ? -11.402 -5.878 5.468 1.00 94.69 95 SER A O 1
ATOM 707 N N . MET A 1 96 ? -12.761 -4.321 4.594 1.00 97.00 96 MET A N 1
ATOM 708 C CA . MET A 1 96 ? -12.299 -4.481 3.222 1.00 97.00 96 MET A CA 1
ATOM 709 C C . MET A 1 96 ? -11.159 -3.513 2.927 1.00 97.00 96 MET A C 1
ATOM 711 O O . MET A 1 96 ? -11.342 -2.292 2.938 1.00 97.00 96 MET A O 1
ATOM 715 N N . LEU A 1 97 ? -9.993 -4.078 2.633 1.00 96.06 97 LEU A N 1
ATOM 716 C CA . LEU A 1 97 ? -8.775 -3.357 2.286 1.00 96.06 97 LEU A CA 1
ATOM 717 C C . LEU A 1 97 ? -8.337 -3.751 0.878 1.00 96.06 97 LEU A C 1
ATOM 719 O O . LEU A 1 97 ? -8.502 -4.896 0.458 1.00 96.06 97 LEU A O 1
ATOM 723 N N . THR A 1 98 ? -7.740 -2.807 0.165 1.00 95.88 98 THR A N 1
ATOM 724 C CA . THR A 1 98 ? -7.023 -3.084 -1.079 1.00 95.88 98 THR A CA 1
ATOM 725 C C . THR A 1 98 ? -5.691 -2.353 -1.057 1.00 95.88 98 THR A C 1
ATOM 727 O O . THR A 1 98 ? -5.581 -1.251 -0.513 1.00 95.88 98 THR A O 1
ATOM 730 N N . ALA A 1 99 ? -4.664 -2.991 -1.598 1.00 95.75 99 ALA A N 1
ATOM 731 C CA . ALA A 1 99 ? -3.326 -2.433 -1.693 1.00 95.75 99 ALA A CA 1
ATOM 732 C C . ALA A 1 99 ? -2.712 -2.757 -3.054 1.00 95.75 99 ALA A C 1
ATOM 734 O O . ALA A 1 99 ? -3.219 -3.598 -3.792 1.00 95.75 99 ALA A O 1
ATOM 735 N N . GLY A 1 100 ? -1.638 -2.068 -3.414 1.00 94.00 100 GLY A N 1
ATOM 736 C CA . GLY A 1 100 ? -0.955 -2.279 -4.680 1.00 94.00 100 GLY A CA 1
ATOM 737 C C . GLY A 1 100 ? 0.494 -1.838 -4.607 1.00 94.00 100 GLY A C 1
ATOM 738 O O . GLY A 1 100 ? 0.826 -0.935 -3.835 1.00 94.00 100 GLY A O 1
ATOM 739 N N . SER A 1 101 ? 1.344 -2.500 -5.383 1.00 92.81 101 SER A N 1
ATOM 740 C CA . SER A 1 101 ? 2.763 -2.175 -5.502 1.00 92.81 101 SER A CA 1
ATOM 741 C C . SER A 1 101 ? 3.316 -2.516 -6.879 1.00 92.81 101 SER A C 1
ATOM 743 O O . SER A 1 101 ? 2.769 -3.363 -7.587 1.00 92.81 101 SER A O 1
ATOM 745 N N . ASN A 1 102 ? 4.432 -1.885 -7.228 1.00 88.38 102 ASN A N 1
ATOM 746 C CA . ASN A 1 102 ? 5.283 -2.321 -8.324 1.00 88.38 102 ASN A CA 1
ATOM 747 C C . ASN A 1 102 ? 6.386 -3.254 -7.823 1.00 88.38 102 ASN A C 1
ATOM 749 O O . ASN A 1 102 ? 7.181 -2.895 -6.948 1.00 88.38 102 ASN A O 1
ATOM 753 N N . GLU A 1 103 ? 6.476 -4.420 -8.458 1.00 86.44 103 GLU A N 1
ATOM 754 C CA . GLU A 1 103 ? 7.473 -5.439 -8.157 1.00 86.44 103 GLU A CA 1
ATOM 755 C C . GLU A 1 103 ? 8.798 -5.142 -8.864 1.00 86.44 103 GLU A C 1
ATOM 757 O O . GLU A 1 103 ? 8.951 -5.393 -10.061 1.00 86.44 103 GLU A O 1
ATOM 762 N N . ILE A 1 104 ? 9.798 -4.670 -8.115 1.00 79.50 104 ILE A N 1
ATOM 763 C CA . ILE A 1 104 ? 11.093 -4.228 -8.671 1.00 79.50 104 ILE A CA 1
ATOM 764 C C . ILE A 1 104 ? 11.833 -5.350 -9.412 1.00 79.50 104 ILE A C 1
ATOM 766 O O . ILE A 1 104 ? 12.498 -5.095 -10.416 1.00 79.50 104 ILE A O 1
ATOM 770 N N . PHE A 1 105 ? 11.710 -6.595 -8.949 1.00 79.25 105 PHE A N 1
ATOM 771 C CA . PHE A 1 105 ? 12.482 -7.718 -9.493 1.00 79.25 105 PHE A CA 1
ATOM 772 C C . PHE A 1 105 ? 11.722 -8.590 -10.489 1.00 79.25 105 PHE A C 1
ATOM 774 O O . PHE A 1 105 ? 12.351 -9.285 -11.285 1.00 79.25 105 PHE A O 1
ATOM 781 N N . ARG A 1 106 ? 10.386 -8.585 -10.445 1.00 78.88 106 ARG A N 1
ATOM 782 C CA . ARG A 1 106 ? 9.555 -9.404 -11.342 1.00 78.88 106 ARG A CA 1
ATOM 783 C C . ARG A 1 106 ? 8.871 -8.605 -12.435 1.00 78.88 106 ARG A C 1
ATOM 785 O O . ARG A 1 106 ? 8.472 -9.207 -13.427 1.00 78.88 106 ARG A O 1
ATOM 792 N N . VAL A 1 107 ? 8.777 -7.284 -12.272 1.00 78.69 107 VAL A N 1
ATOM 793 C CA . VAL A 1 107 ? 8.259 -6.333 -13.259 1.00 78.69 107 VAL A CA 1
ATOM 794 C C . VAL A 1 107 ? 6.715 -6.260 -13.416 1.00 78.69 107 VAL A C 1
ATOM 796 O O . VAL A 1 107 ? 6.286 -5.394 -14.167 1.00 78.69 107 VAL A O 1
ATOM 799 N N . PRO A 1 108 ? 5.812 -7.022 -12.742 1.00 83.50 108 PRO A N 1
ATOM 800 C CA . PRO A 1 108 ? 4.392 -6.664 -12.752 1.00 83.50 108 PRO A CA 1
ATOM 801 C C . PRO A 1 108 ? 4.069 -5.556 -11.737 1.00 83.50 108 PRO A C 1
ATOM 803 O O . PRO A 1 108 ? 4.733 -5.407 -10.708 1.00 83.50 108 PRO A O 1
ATOM 806 N N . MET A 1 109 ? 2.963 -4.852 -11.976 1.00 89.00 109 MET A N 1
ATOM 807 C CA . MET A 1 109 ? 2.206 -4.229 -10.890 1.00 89.00 109 MET A CA 1
ATOM 808 C C . MET A 1 109 ? 1.338 -5.308 -10.245 1.00 89.00 109 MET A C 1
ATOM 810 O O . MET A 1 109 ? 0.670 -6.065 -10.950 1.00 89.00 109 MET A O 1
ATOM 814 N N . ARG A 1 110 ? 1.314 -5.384 -8.917 1.00 90.62 110 ARG A N 1
ATOM 815 C CA . ARG A 1 110 ? 0.528 -6.368 -8.169 1.00 90.62 110 ARG A CA 1
ATOM 816 C C . ARG A 1 110 ? -0.548 -5.669 -7.352 1.00 90.62 110 ARG A C 1
ATOM 818 O O . ARG A 1 110 ? -0.275 -4.685 -6.671 1.00 90.62 110 ARG A O 1
ATOM 825 N N . ALA A 1 111 ? -1.775 -6.174 -7.436 1.00 93.19 111 ALA A N 1
ATOM 826 C CA . ALA A 1 111 ? -2.895 -5.746 -6.607 1.00 93.19 111 ALA A CA 1
ATOM 827 C C . ALA A 1 111 ? -3.130 -6.766 -5.491 1.00 93.19 111 ALA A C 1
ATOM 829 O O . ALA A 1 111 ? -2.998 -7.971 -5.706 1.00 93.19 111 ALA A O 1
ATOM 830 N N . TYR A 1 112 ? -3.526 -6.284 -4.320 1.00 95.88 112 TYR A N 1
ATOM 831 C CA . TYR A 1 112 ? -3.783 -7.073 -3.124 1.00 95.88 112 TYR A CA 1
ATOM 832 C C . TYR A 1 112 ? -5.152 -6.736 -2.551 1.00 95.88 112 TYR A C 1
ATOM 834 O O . TYR A 1 112 ? -5.594 -5.593 -2.628 1.00 95.88 112 TYR A O 1
ATOM 842 N N . PHE A 1 113 ? -5.808 -7.706 -1.926 1.00 96.00 113 PHE A N 1
ATOM 843 C CA . PHE A 1 113 ? -7.105 -7.496 -1.287 1.00 96.00 113 PHE A CA 1
ATOM 844 C C . PHE A 1 113 ? -7.213 -8.261 0.028 1.00 96.00 113 PHE A C 1
ATOM 846 O O . PHE A 1 113 ? -6.668 -9.354 0.171 1.00 96.00 113 PHE A O 1
ATOM 853 N N . SER A 1 114 ? -7.970 -7.701 0.966 1.00 97.06 114 SER A N 1
ATOM 854 C CA . SER A 1 114 ? -8.360 -8.341 2.221 1.00 97.06 114 SER A CA 1
ATOM 855 C C . SER A 1 114 ? -9.828 -8.042 2.509 1.00 97.06 114 SER A C 1
ATOM 857 O O . SER A 1 114 ? -10.308 -6.942 2.236 1.00 97.06 114 SER A O 1
ATOM 859 N N . SER A 1 115 ? -10.545 -9.019 3.060 1.00 96.62 115 SER A N 1
ATOM 860 C CA . SER A 1 115 ? -11.940 -8.882 3.502 1.00 96.62 115 SER A CA 1
ATOM 861 C C . SER A 1 115 ? -12.108 -8.984 5.023 1.00 96.62 115 SER A C 1
ATOM 863 O O . SER A 1 115 ? -13.227 -8.868 5.528 1.00 96.62 115 SER A O 1
ATOM 865 N N . ASP A 1 116 ? -11.011 -9.179 5.758 1.00 95.12 116 ASP A N 1
ATOM 866 C CA . ASP A 1 116 ? -10.978 -9.489 7.191 1.00 95.12 116 ASP A CA 1
ATOM 867 C C . ASP A 1 116 ? -10.103 -8.510 7.997 1.00 95.12 116 ASP A C 1
ATOM 869 O O . ASP A 1 116 ? -9.525 -8.858 9.031 1.00 95.12 116 ASP A O 1
ATOM 873 N N . GLY A 1 117 ? -10.008 -7.265 7.524 1.00 93.56 117 GLY A N 1
ATOM 874 C CA . GLY A 1 117 ? -9.265 -6.199 8.194 1.00 93.56 117 GLY A CA 1
ATOM 875 C C . GLY A 1 117 ? -7.747 -6.355 8.102 1.00 93.56 117 GLY A C 1
ATOM 876 O O . GLY A 1 117 ? -7.035 -5.816 8.945 1.00 93.56 117 GLY A O 1
ATOM 877 N N . GLY A 1 118 ? -7.253 -7.084 7.099 1.00 94.19 118 GLY A N 1
ATOM 878 C CA . GLY A 1 118 ? -5.829 -7.315 6.873 1.00 94.19 118 GLY A CA 1
ATOM 879 C C . GLY A 1 118 ? -5.266 -8.541 7.591 1.00 94.19 118 GLY A C 1
ATOM 880 O O . GLY A 1 118 ? -4.044 -8.677 7.651 1.00 94.19 118 GLY A O 1
ATOM 881 N N . SER A 1 119 ? -6.125 -9.422 8.119 1.00 92.12 119 SER A N 1
ATOM 882 C CA . SER A 1 119 ? -5.702 -10.679 8.756 1.00 92.12 119 SER A CA 1
ATOM 883 C C . SER A 1 119 ? -5.235 -11.703 7.718 1.00 92.12 119 SER A C 1
ATOM 885 O O . SER A 1 119 ? -4.298 -12.460 7.969 1.00 92.12 119 SER A O 1
ATOM 887 N N . SER A 1 120 ? -5.855 -11.703 6.538 1.00 94.12 120 SER A N 1
ATOM 888 C CA . SER A 1 120 ? -5.436 -12.461 5.364 1.00 94.12 120 SER A CA 1
ATOM 889 C C . SER A 1 120 ? -5.494 -11.604 4.099 1.00 94.12 120 SER A C 1
ATOM 891 O O . SER A 1 120 ? -6.284 -10.661 3.997 1.00 94.12 120 SER A O 1
ATOM 893 N N . TRP A 1 121 ? -4.624 -11.932 3.139 1.00 96.75 121 TRP A N 1
ATOM 894 C CA . TRP A 1 121 ? -4.464 -11.195 1.889 1.00 96.75 121 TRP A CA 1
ATOM 895 C C . TRP A 1 121 ? -4.436 -12.141 0.692 1.00 96.75 121 TRP A C 1
ATOM 897 O O . TRP A 1 121 ? -3.755 -13.167 0.707 1.00 96.75 121 TRP A O 1
ATOM 907 N N . GLY A 1 122 ? -5.167 -11.777 -0.357 1.00 96.38 122 GLY A N 1
ATOM 908 C CA . GLY A 1 122 ? -4.981 -12.311 -1.702 1.00 96.38 122 GLY A CA 1
ATOM 909 C C . GLY A 1 122 ? -4.201 -11.325 -2.568 1.00 96.38 122 GLY A C 1
ATOM 910 O O . GLY A 1 122 ? -4.157 -10.134 -2.261 1.00 96.38 122 GLY A O 1
ATOM 911 N N . GLY A 1 123 ? -3.602 -11.809 -3.658 1.00 93.38 123 GLY A N 1
ATOM 912 C CA . GLY A 1 123 ? -2.854 -10.971 -4.595 1.00 93.38 123 GLY A CA 1
ATOM 913 C C . GLY A 1 123 ? -2.943 -11.455 -6.040 1.00 93.38 123 GLY A C 1
ATOM 914 O O . GLY A 1 123 ? -3.050 -12.657 -6.290 1.00 93.38 123 GLY A O 1
ATOM 915 N N . VAL A 1 124 ? -2.900 -10.516 -6.983 1.00 92.25 124 VAL A N 1
ATOM 916 C CA . VAL A 1 124 ? -2.976 -10.762 -8.427 1.00 92.25 124 VAL A CA 1
ATOM 917 C C . VAL A 1 124 ? -2.033 -9.827 -9.179 1.00 92.25 124 VAL A C 1
ATOM 919 O O . VAL A 1 124 ? -1.978 -8.633 -8.890 1.00 92.25 124 VAL A O 1
ATOM 922 N N . ASP A 1 125 ? -1.301 -10.367 -10.151 1.00 90.19 125 ASP A N 1
ATOM 923 C CA . ASP A 1 125 ? -0.509 -9.549 -11.068 1.00 90.19 125 ASP A CA 1
ATOM 924 C C . ASP A 1 125 ? -1.447 -8.876 -12.070 1.00 90.19 125 ASP A C 1
ATOM 926 O O . ASP A 1 125 ? -2.266 -9.526 -12.727 1.00 90.19 125 ASP A O 1
ATOM 930 N N . VAL A 1 126 ? -1.345 -7.557 -12.167 1.00 86.56 126 VAL A N 1
ATOM 931 C CA . VAL A 1 126 ? -2.133 -6.753 -13.091 1.00 86.56 126 VAL A CA 1
ATOM 932 C C . VAL A 1 126 ? -1.403 -6.722 -14.434 1.00 86.56 126 VAL A C 1
ATOM 934 O O . VAL A 1 126 ? -0.193 -6.482 -14.469 1.00 86.56 126 VAL A O 1
ATOM 937 N N . PRO A 1 127 ? -2.102 -6.973 -15.555 1.00 79.00 127 PRO A N 1
ATOM 938 C CA . PRO A 1 127 ? -1.480 -6.928 -16.867 1.00 79.00 127 PRO A CA 1
ATOM 939 C C . PRO A 1 127 ? -0.923 -5.532 -17.140 1.00 79.00 127 PRO A C 1
ATOM 941 O O . PRO A 1 127 ? -1.661 -4.546 -17.145 1.00 79.00 127 PRO A O 1
ATOM 944 N N . LEU A 1 128 ? 0.380 -5.467 -17.401 1.00 75.00 128 LEU A N 1
ATOM 945 C CA . LEU A 1 128 ? 1.028 -4.256 -17.881 1.00 75.00 128 LEU A CA 1
ATOM 946 C C . LEU A 1 128 ? 1.008 -4.213 -19.410 1.00 75.00 128 LEU A C 1
ATOM 948 O O . LEU A 1 128 ? 1.072 -5.268 -20.058 1.00 75.00 128 LEU A O 1
ATOM 952 N N . PRO A 1 129 ? 0.953 -3.011 -20.012 1.00 71.38 129 PRO A N 1
ATOM 953 C CA . PRO A 1 129 ? 1.326 -2.851 -21.406 1.00 71.38 129 PRO A CA 1
ATOM 954 C C . PRO A 1 129 ? 2.704 -3.484 -21.643 1.00 71.38 129 PRO A C 1
ATOM 956 O O . PRO A 1 129 ? 3.557 -3.430 -20.752 1.00 71.38 129 PRO A O 1
ATOM 959 N N . PRO A 1 130 ? 2.949 -4.078 -22.823 1.00 69.38 130 PRO A N 1
ATOM 960 C CA . PRO A 1 130 ? 4.276 -4.564 -23.155 1.00 69.38 130 PRO A CA 1
ATOM 961 C C . PRO A 1 1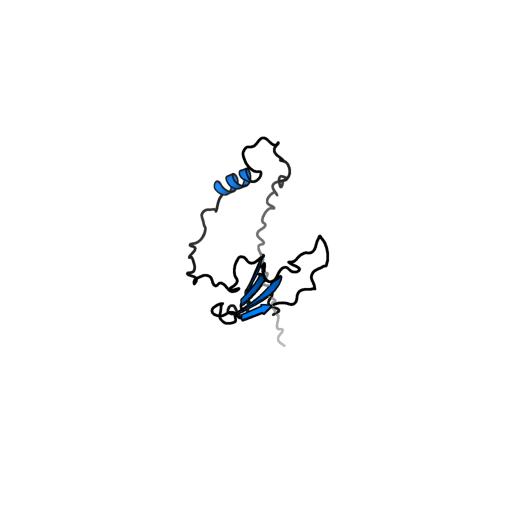30 ? 5.317 -3.452 -22.949 1.00 69.38 130 PRO A C 1
ATOM 963 O O . PRO A 1 130 ? 5.035 -2.310 -23.330 1.00 69.38 130 PRO A O 1
ATOM 966 N N . PRO A 1 131 ? 6.496 -3.765 -22.382 1.00 65.75 131 PRO A N 1
ATOM 967 C CA . PRO A 1 131 ? 7.580 -2.798 -22.253 1.00 65.75 131 PRO A CA 1
ATOM 968 C C . PRO A 1 131 ? 7.890 -2.143 -23.606 1.00 65.75 131 PRO A C 1
ATOM 970 O O . PRO A 1 131 ? 7.811 -2.787 -24.662 1.00 65.75 131 PRO A O 1
ATOM 973 N N . LEU A 1 132 ? 8.210 -0.851 -23.594 1.00 65.44 132 LEU A N 1
ATOM 974 C CA . LEU A 1 132 ? 8.530 -0.117 -24.812 1.00 65.44 132 LEU A CA 1
ATOM 975 C C . LEU A 1 132 ? 9.942 -0.508 -25.257 1.00 65.44 132 LEU A C 1
ATOM 977 O O . LEU A 1 132 ? 10.916 -0.201 -24.594 1.00 65.44 132 LEU A O 1
ATOM 981 N N . ALA A 1 133 ? 10.116 -1.134 -26.419 1.00 66.81 133 ALA A N 1
ATOM 982 C CA . ALA A 1 133 ? 11.466 -1.493 -26.862 1.00 66.81 133 ALA A CA 1
ATOM 983 C C . ALA A 1 133 ? 12.353 -0.245 -27.111 1.00 66.81 133 ALA A C 1
ATOM 985 O O . ALA A 1 133 ? 12.034 0.578 -27.972 1.00 66.81 133 ALA A O 1
ATOM 986 N N . GLY A 1 134 ? 13.499 -0.122 -26.419 1.00 69.94 134 GLY A N 1
ATOM 987 C CA . GLY A 1 134 ? 14.524 0.894 -26.713 1.00 69.94 134 GLY A CA 1
ATOM 988 C C . GLY A 1 134 ? 15.369 1.360 -25.518 1.00 69.94 134 GLY A C 1
ATOM 989 O O . GLY A 1 134 ? 15.200 0.911 -24.393 1.00 69.94 134 GLY A O 1
ATOM 990 N N .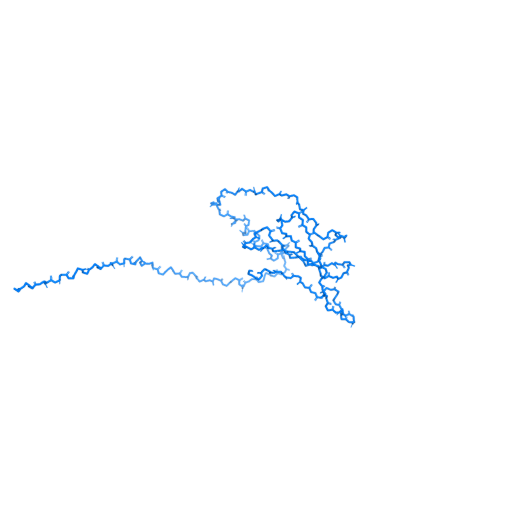 THR A 1 135 ? 16.292 2.297 -25.767 1.00 69.56 135 THR A N 1
ATOM 991 C CA . THR A 1 135 ? 17.252 2.843 -24.776 1.00 69.56 135 THR A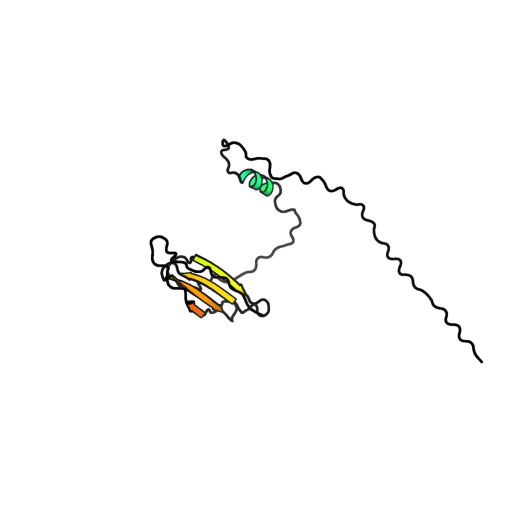 CA 1
ATOM 992 C C . THR A 1 135 ? 16.603 3.639 -23.629 1.00 69.56 135 THR A C 1
ATOM 994 O O . THR A 1 135 ? 17.276 3.919 -22.644 1.00 69.56 135 THR A O 1
ATOM 997 N N . ASN A 1 136 ? 15.313 3.979 -23.726 1.00 66.06 136 ASN A N 1
ATOM 998 C CA . ASN A 1 136 ? 14.571 4.761 -22.725 1.00 66.06 136 ASN A CA 1
ATOM 999 C C . ASN A 1 136 ? 13.332 4.017 -22.202 1.00 66.06 136 ASN A C 1
ATOM 1001 O O . ASN A 1 136 ? 12.339 4.653 -21.852 1.00 66.06 136 ASN A O 1
ATOM 1005 N N . ASP A 1 137 ? 13.358 2.686 -22.227 1.00 64.69 137 ASP A N 1
ATOM 1006 C CA . ASP A 1 137 ? 12.253 1.887 -21.708 1.00 64.69 137 ASP A CA 1
ATOM 1007 C C . ASP A 1 137 ? 12.093 2.067 -20.192 1.00 64.69 137 ASP A C 1
ATOM 1009 O O . ASP A 1 137 ? 13.073 2.097 -19.441 1.00 64.69 137 ASP A O 1
ATOM 1013 N N . THR A 1 138 ? 10.846 2.157 -19.743 1.00 63.50 138 THR A N 1
ATOM 1014 C CA . THR A 1 138 ? 10.476 2.175 -18.329 1.00 63.50 138 THR A CA 1
ATOM 1015 C C . THR A 1 138 ? 9.953 0.801 -17.948 1.00 63.50 138 THR A C 1
ATOM 1017 O O . THR A 1 138 ? 8.828 0.443 -18.284 1.00 63.50 138 THR A O 1
ATOM 1020 N N . LEU A 1 139 ? 10.748 0.064 -17.168 1.00 65.69 139 LEU A N 1
ATOM 1021 C CA . LEU A 1 139 ? 10.351 -1.222 -16.581 1.00 65.69 139 LEU A CA 1
ATOM 1022 C C . LEU A 1 139 ? 9.222 -1.081 -15.533 1.00 65.69 139 LEU A C 1
ATOM 1024 O O . LEU A 1 139 ? 8.707 -2.077 -15.051 1.00 65.69 139 LEU A O 1
ATOM 1028 N N . PHE A 1 140 ? 8.799 0.144 -15.209 1.00 67.19 140 PHE A N 1
ATOM 1029 C CA . PHE A 1 140 ? 7.695 0.456 -14.297 1.00 67.19 140 PHE A CA 1
ATOM 1030 C C . PHE A 1 140 ? 6.614 1.227 -15.058 1.00 67.19 140 PHE A C 1
ATOM 1032 O O . PHE A 1 140 ? 6.517 2.446 -14.981 1.00 67.19 140 PHE A O 1
ATOM 1039 N N . GLY A 1 141 ? 5.851 0.514 -15.888 1.00 65.56 141 GLY A N 1
ATOM 1040 C CA . GLY A 1 141 ? 4.867 1.110 -16.801 1.00 65.56 141 GLY A CA 1
ATOM 1041 C C . GLY A 1 141 ? 3.571 1.610 -16.148 1.00 65.56 141 GLY A C 1
ATOM 1042 O O . GLY A 1 141 ? 2.644 1.980 -16.870 1.00 65.56 141 GLY A O 1
ATOM 1043 N N . SER A 1 142 ? 3.457 1.584 -14.820 1.00 71.69 142 SER A N 1
ATOM 1044 C CA . SER A 1 142 ? 2.240 1.966 -14.094 1.00 71.69 142 SER A CA 1
ATOM 1045 C C . SER A 1 142 ? 2.539 2.343 -12.652 1.00 71.69 142 SER A C 1
ATOM 1047 O O . SER A 1 142 ? 3.335 1.655 -12.034 1.00 71.69 142 SER A O 1
ATOM 1049 N N . ASP A 1 143 ? 1.804 3.299 -12.088 1.00 81.19 143 ASP A N 1
ATOM 1050 C CA . ASP A 1 143 ? 1.806 3.589 -10.651 1.00 81.19 143 ASP A CA 1
ATOM 1051 C C . ASP A 1 143 ? 0.467 3.129 -10.058 1.00 81.19 143 ASP A C 1
ATOM 1053 O O . ASP A 1 143 ? -0.587 3.613 -10.498 1.00 81.19 143 ASP A O 1
ATOM 1057 N N . PRO A 1 144 ? 0.436 2.199 -9.087 1.00 85.88 144 PRO A N 1
ATOM 1058 C CA . PRO A 1 144 ? -0.820 1.752 -8.510 1.00 85.88 144 PRO A CA 1
ATOM 1059 C C . PRO A 1 144 ? -1.554 2.910 -7.828 1.00 85.88 144 PRO A C 1
ATOM 1061 O O . PRO A 1 144 ? -1.060 3.562 -6.911 1.00 85.88 144 PRO A O 1
ATOM 1064 N N . THR A 1 145 ? -2.795 3.118 -8.259 1.00 87.94 145 THR A N 1
ATOM 1065 C CA . THR A 1 145 ? -3.802 3.922 -7.562 1.00 87.94 145 THR A CA 1
ATOM 1066 C C . THR A 1 145 ? -5.036 3.052 -7.376 1.00 87.94 145 THR A C 1
ATOM 1068 O O . THR A 1 145 ? -5.448 2.360 -8.306 1.00 87.94 145 THR A O 1
ATOM 1071 N N . LEU A 1 146 ? -5.629 3.070 -6.181 1.00 88.56 146 LEU A N 1
ATOM 1072 C CA . LEU A 1 146 ? -6.751 2.194 -5.839 1.00 88.56 146 LEU A CA 1
ATOM 1073 C C . LEU A 1 146 ? -7.928 2.990 -5.293 1.00 88.56 146 LEU A C 1
ATOM 1075 O O . LEU A 1 146 ? -7.758 3.957 -4.551 1.00 88.56 146 LEU A O 1
ATOM 1079 N N . ALA A 1 147 ? -9.131 2.538 -5.627 1.00 91.19 147 ALA A N 1
ATOM 1080 C CA . ALA A 1 147 ? -10.377 3.082 -5.116 1.00 91.19 147 ALA A CA 1
ATOM 1081 C C . ALA A 1 147 ? -11.411 1.964 -4.950 1.00 91.19 147 ALA A C 1
ATOM 1083 O O . ALA A 1 147 ? -11.347 0.939 -5.625 1.00 91.19 147 ALA A O 1
ATOM 1084 N N . PHE A 1 148 ? -12.378 2.197 -4.067 1.00 90.81 148 PHE A N 1
ATOM 1085 C CA . PHE A 1 148 ? -13.613 1.422 -3.999 1.00 90.81 148 PHE A CA 1
ATOM 1086 C C . PHE A 1 148 ? -14.724 2.225 -4.686 1.00 90.81 148 PHE A C 1
ATOM 1088 O O . PHE A 1 148 ? -15.012 3.347 -4.259 1.00 90.81 148 PHE A O 1
ATOM 1095 N N . ASP A 1 149 ? -15.347 1.676 -5.732 1.00 84.50 149 ASP A N 1
ATOM 1096 C CA . ASP A 1 149 ? -16.451 2.317 -6.451 1.00 84.50 149 ASP A CA 1
ATOM 1097 C C . ASP A 1 149 ? -17.821 1.908 -5.877 1.00 84.50 149 ASP A C 1
ATOM 1099 O O . ASP A 1 149 ? -18.560 1.096 -6.413 1.00 84.50 149 ASP A O 1
ATOM 1103 N N . THR A 1 150 ? -18.190 2.582 -4.783 1.00 76.00 150 THR A N 1
ATOM 1104 C CA . THR A 1 150 ? -19.493 2.538 -4.072 1.00 76.00 150 THR A CA 1
ATOM 1105 C C . THR A 1 150 ? -19.932 1.253 -3.377 1.00 76.00 150 THR A C 1
ATOM 1107 O O . THR A 1 150 ? -19.762 0.131 -3.876 1.00 76.00 150 THR A O 1
#